Protein AF-A0A6H5I1F2-F1 (afdb_monomer)

Foldseek 3Di:
DDDPVCPVVCCVPDPDVDDDDDDDDDDDDDDPVRCVVVVVDDDDDPVCVPPPDDDDDPDDDPPDDD

Nearest PDB structures (foldseek):
  8rg0-assembly1_Q  TM=9.385E-01  e=8.526E-06  Homo sapiens
  7oyc-assembly1_a2  TM=9.481E-01  e=2.854E-05  Xenopus laevis
  6zn5-assembly1_c  TM=9.421E-01  e=3.860E-05  Homo sapiens
  9g8m-assembly1_Sa  TM=9.180E-01  e=2.854E-05  Homo sapiens
  7qiz-assembly1_DA  TM=9.563E-01  e=6.071E-05  Solanum lycopersicum

Secondary structure (DSSP, 8-state):
---TTHHHHHHHH-SSSS-------------HHHHHHTTSS----TTGGG--SPPP-SS-------

Radius of gyration: 18.16 Å; Cα contacts (8 Å, |Δi|>4): 16; chains: 1; bounding box: 36×22×45 Å

Sequence (66 aa):
MVEAAAVRDITDASVYQSYTLPKLYAKLHYCVSCAIHSKVVRNRSKSDRRIRTPPVRNFPRVSLFI

Structure (mmCIF, N/CA/C/O backbone):
data_AF-A0A6H5I1F2-F1
#
_entry.id   AF-A0A6H5I1F2-F1
#
loop_
_atom_site.group_PDB
_atom_site.id
_atom_site.type_symbol
_atom_site.label_atom_id
_atom_site.label_alt_id
_atom_site.label_comp_id
_atom_site.label_asym_id
_atom_site.label_entity_id
_atom_site.label_seq_id
_atom_site.pdbx_PDB_ins_code
_atom_site.Cartn_x
_atom_site.Cartn_y
_atom_site.Cartn_z
_atom_site.occupancy
_atom_site.B_iso_or_equiv
_atom_site.auth_seq_id
_atom_site.auth_comp_id
_atom_site.auth_asym_id
_atom_site.auth_atom_id
_atom_site.pdbx_PDB_model_num
ATOM 1 N N . MET A 1 1 ? -6.917 -0.372 6.828 1.00 77.62 1 MET A N 1
ATOM 2 C CA . MET A 1 1 ? -7.963 0.206 7.696 1.00 77.62 1 MET A CA 1
ATOM 3 C C . MET A 1 1 ? -7.541 0.216 9.155 1.00 77.62 1 MET A C 1
ATOM 5 O O . MET A 1 1 ? -7.774 1.226 9.787 1.00 77.62 1 MET A O 1
ATOM 9 N N . VAL A 1 2 ? -6.834 -0.798 9.657 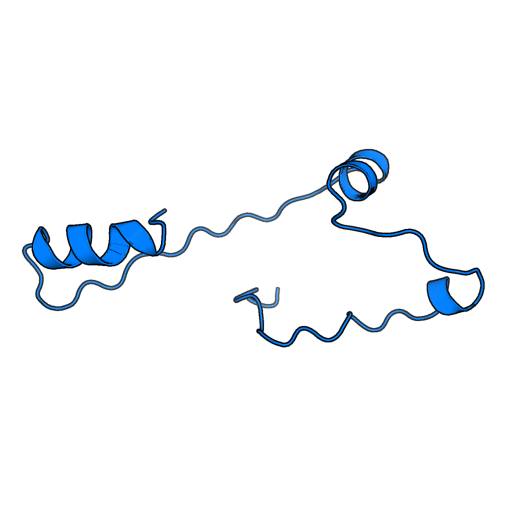1.00 87.12 2 VAL A N 1
ATOM 10 C CA . VAL A 1 2 ? -6.102 -0.717 10.935 1.00 87.12 2 VAL A CA 1
ATOM 11 C C . VAL A 1 2 ? -4.682 -1.236 10.701 1.00 87.12 2 VAL A C 1
ATOM 13 O O 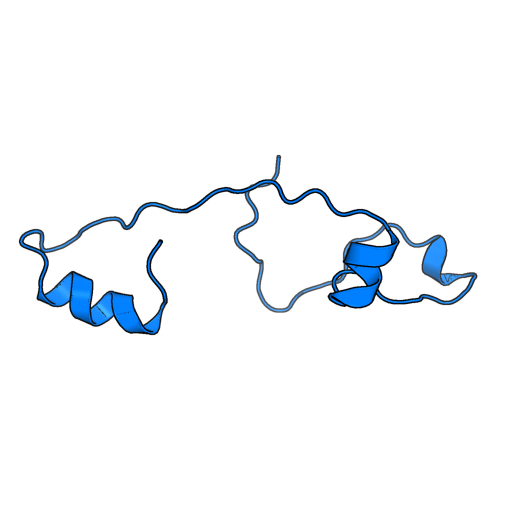. VAL A 1 2 ? -4.511 -2.201 9.952 1.00 87.12 2 VAL A O 1
ATOM 16 N N . GLU A 1 3 ? -3.674 -0.565 11.256 1.00 87.38 3 GLU A N 1
ATOM 17 C CA . GLU A 1 3 ? -2.275 -1.013 11.225 1.00 87.38 3 GLU A CA 1
ATOM 18 C C . GLU A 1 3 ? -2.006 -2.025 12.351 1.00 87.38 3 GLU A C 1
ATOM 20 O O . GLU A 1 3 ? -2.670 -1.981 13.379 1.00 87.38 3 GLU A O 1
ATOM 25 N N . ALA A 1 4 ? -1.025 -2.919 12.192 1.00 87.00 4 ALA A N 1
ATOM 26 C CA . ALA A 1 4 ? -0.752 -3.998 13.145 1.00 87.00 4 ALA A CA 1
ATOM 27 C C . ALA A 1 4 ? -0.528 -3.514 14.591 1.00 87.00 4 ALA A C 1
ATOM 29 O O . ALA A 1 4 ? -0.985 -4.176 15.520 1.00 87.00 4 ALA A O 1
ATOM 30 N N . ALA A 1 5 ? 0.126 -2.363 14.781 1.00 90.00 5 ALA A N 1
ATOM 31 C CA . ALA A 1 5 ? 0.337 -1.781 16.106 1.00 90.00 5 ALA A CA 1
ATOM 32 C C . ALA A 1 5 ? -0.983 -1.356 16.776 1.00 90.00 5 ALA A C 1
ATOM 34 O O . ALA A 1 5 ? -1.199 -1.649 17.946 1.00 90.00 5 ALA A O 1
ATOM 35 N N . ALA A 1 6 ? -1.896 -0.767 16.001 1.00 90.62 6 ALA A N 1
ATOM 36 C CA . ALA A 1 6 ? -3.183 -0.262 16.477 1.00 90.62 6 AL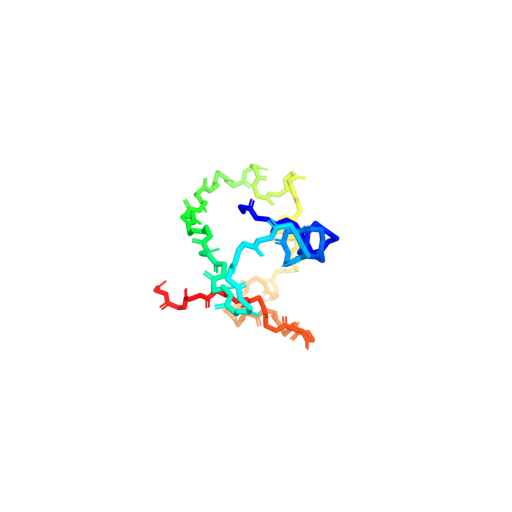A A CA 1
ATOM 37 C C . ALA A 1 6 ? -4.236 -1.362 16.712 1.00 90.62 6 ALA A C 1
ATOM 39 O O . ALA A 1 6 ? -5.334 -1.074 17.179 1.00 90.62 6 ALA A O 1
ATOM 40 N N . VAL A 1 7 ? -3.945 -2.627 16.379 1.00 90.12 7 VAL A N 1
ATOM 41 C CA . VAL A 1 7 ? -4.899 -3.730 16.589 1.00 90.12 7 VAL A CA 1
ATOM 42 C C . VAL A 1 7 ? -5.193 -3.925 18.076 1.00 90.12 7 VAL A C 1
ATOM 44 O O . VAL A 1 7 ? -6.349 -4.137 18.416 1.00 90.12 7 VAL A O 1
ATOM 47 N N . ARG A 1 8 ? -4.178 -3.821 18.945 1.00 89.75 8 ARG A N 1
ATOM 48 C CA . ARG A 1 8 ? -4.332 -4.031 20.396 1.00 89.75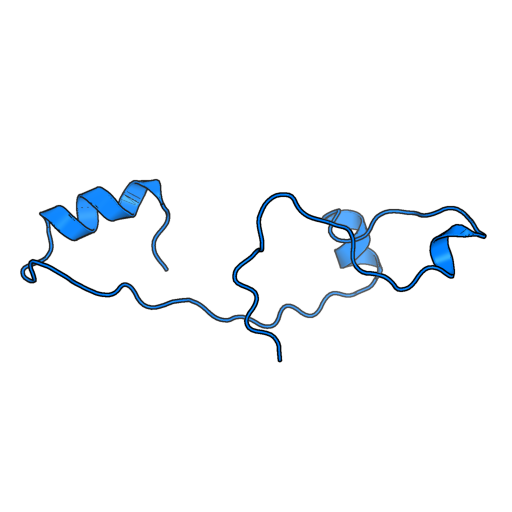 8 ARG A CA 1
ATOM 49 C C . ARG A 1 8 ? -5.193 -2.948 21.041 1.00 89.75 8 ARG A C 1
ATOM 51 O O . ARG A 1 8 ? -6.145 -3.258 21.744 1.00 89.75 8 ARG A O 1
ATOM 58 N N . ASP A 1 9 ? -4.919 -1.691 20.707 1.00 92.31 9 ASP A N 1
ATOM 59 C CA . ASP A 1 9 ? -5.678 -0.557 21.239 1.00 92.31 9 ASP A CA 1
ATOM 60 C C . ASP A 1 9 ? -7.160 -0.649 20.851 1.00 92.31 9 ASP A C 1
ATOM 62 O O . ASP A 1 9 ? -8.050 -0.355 21.646 1.00 92.31 9 ASP A O 1
ATOM 66 N N . ILE A 1 10 ? -7.439 -1.111 19.628 1.00 90.62 10 ILE A N 1
ATOM 67 C CA . ILE A 1 10 ? -8.809 -1.289 19.145 1.00 90.62 10 ILE A CA 1
ATOM 68 C C . ILE A 1 10 ? -9.485 -2.491 19.800 1.00 90.62 10 ILE A C 1
ATOM 70 O O . ILE A 1 10 ? -10.672 -2.396 20.098 1.00 90.62 10 ILE A O 1
ATOM 74 N N . THR A 1 11 ? -8.781 -3.605 20.029 1.00 89.69 11 THR A N 1
ATOM 75 C CA . THR A 1 11 ? -9.379 -4.750 20.732 1.00 89.69 11 THR A CA 1
ATOM 76 C C . THR A 1 11 ? -9.751 -4.387 22.163 1.00 89.69 11 THR A C 1
ATOM 78 O O . THR A 1 11 ? -10.856 -4.717 22.586 1.00 89.69 11 THR A O 1
ATOM 81 N N . ASP A 1 12 ? -8.893 -3.640 22.858 1.00 90.06 12 ASP A N 1
ATOM 82 C CA . ASP A 1 12 ? -9.104 -3.251 24.256 1.00 90.06 12 ASP A CA 1
ATOM 83 C C . ASP A 1 12 ? -10.203 -2.185 24.402 1.00 90.06 12 ASP A C 1
ATOM 85 O O . ASP A 1 12 ? -10.972 -2.208 25.361 1.00 90.06 12 ASP A O 1
ATOM 89 N N . ALA A 1 13 ? -10.316 -1.267 23.435 1.00 91.56 13 ALA A N 1
ATOM 90 C CA . ALA A 1 13 ? -11.353 -0.233 23.420 1.00 91.56 13 ALA A CA 1
ATOM 91 C C . ALA A 1 13 ? -12.698 -0.705 22.833 1.00 91.56 13 ALA A C 1
ATOM 93 O O . ALA A 1 13 ? -13.694 0.020 22.906 1.00 91.56 13 ALA A O 1
ATOM 94 N N . SER A 1 14 ? -12.749 -1.882 22.202 1.00 88.19 14 SER A N 1
ATOM 95 C CA . SER A 1 14 ? -13.973 -2.385 21.580 1.00 88.19 14 SER A CA 1
ATOM 96 C C . SER A 1 14 ? -14.926 -3.004 22.602 1.00 88.19 14 SER A C 1
ATOM 98 O O . SER A 1 14 ? -14.528 -3.726 23.505 1.00 88.19 14 SER A O 1
ATOM 100 N N . VAL A 1 15 ? -16.227 -2.765 22.418 1.00 92.25 15 VAL A N 1
ATOM 101 C CA . VAL A 1 15 ? -17.281 -3.379 23.250 1.00 92.25 15 VAL A CA 1
ATOM 102 C C . VAL A 1 15 ? -17.393 -4.893 22.997 1.00 92.25 15 VAL A C 1
ATOM 104 O O . VAL A 1 15 ? -17.888 -5.639 23.839 1.00 92.25 15 VAL A O 1
ATOM 107 N N . TYR A 1 16 ? -16.940 -5.365 21.832 1.00 89.88 16 TYR A N 1
ATOM 108 C CA . TYR A 1 16 ? -17.025 -6.766 21.429 1.00 89.88 16 TYR A CA 1
ATOM 109 C C . TYR A 1 16 ? -15.740 -7.527 21.773 1.00 89.88 16 TYR A C 1
ATOM 111 O O . TYR A 1 16 ? -14.678 -7.205 21.256 1.00 89.88 16 TYR A O 1
ATOM 119 N N . GLN A 1 17 ? -15.856 -8.628 22.523 1.00 83.00 17 GLN A N 1
ATOM 120 C CA . GLN A 1 17 ? -14.713 -9.476 22.903 1.00 83.00 17 GLN A CA 1
ATOM 121 C C . GLN A 1 17 ? -13.947 -10.071 21.703 1.00 83.00 17 GLN A C 1
ATOM 123 O O . GLN A 1 17 ? -12.759 -10.370 21.797 1.00 83.00 17 GLN A O 1
ATOM 128 N N . SER A 1 18 ? -14.623 -10.278 20.568 1.00 83.81 18 SER A N 1
ATOM 129 C CA . SER A 1 18 ? -13.996 -10.731 19.323 1.00 83.81 18 SER A CA 1
ATOM 130 C C . SER A 1 18 ? -14.614 -10.013 18.127 1.00 83.81 18 SER A C 1
ATOM 132 O O . SER A 1 18 ? -15.698 -10.353 17.659 1.00 83.81 18 SER A O 1
ATOM 134 N N . TYR A 1 19 ? -13.925 -8.983 17.637 1.00 87.25 19 TYR A N 1
ATOM 135 C CA . TYR A 1 19 ? -14.343 -8.235 16.456 1.00 87.25 19 TYR A CA 1
ATOM 136 C C . TYR A 1 19 ? -13.447 -8.562 15.260 1.00 87.25 19 TYR A C 1
ATOM 138 O O . TYR A 1 19 ? -12.231 -8.362 15.290 1.00 87.25 19 TYR A O 1
ATOM 146 N N . THR A 1 20 ? -14.042 -9.057 14.173 1.00 86.88 20 THR A N 1
ATOM 147 C CA . THR A 1 20 ? -13.307 -9.290 12.928 1.00 86.88 20 THR A CA 1
ATOM 148 C C . THR A 1 20 ? -13.072 -7.965 12.217 1.00 86.88 20 THR A C 1
ATOM 150 O O . THR A 1 20 ? -14.000 -7.379 11.657 1.00 86.88 20 THR A O 1
ATOM 153 N N . LEU A 1 21 ? -11.822 -7.501 12.203 1.00 86.50 21 LEU A N 1
ATOM 154 C CA . LEU A 1 21 ? -11.463 -6.280 11.490 1.00 86.50 21 LEU A CA 1
ATOM 155 C C . LEU A 1 21 ? -11.678 -6.458 9.976 1.00 86.50 21 LEU A C 1
ATOM 157 O O . LEU A 1 21 ? -11.172 -7.430 9.397 1.00 86.50 21 LEU A O 1
ATOM 161 N N . PRO A 1 22 ? -12.387 -5.528 9.308 1.00 88.88 22 PRO A N 1
ATOM 162 C CA . PRO A 1 22 ? -12.539 -5.596 7.865 1.00 88.88 22 PRO A CA 1
ATOM 163 C C . PRO A 1 22 ? -11.178 -5.436 7.161 1.00 88.88 22 PRO A C 1
ATOM 165 O O . PRO A 1 22 ? -10.190 -4.953 7.727 1.00 88.88 22 PRO A O 1
ATOM 168 N N . LYS A 1 23 ? -11.102 -5.865 5.897 1.00 86.75 23 LYS A N 1
ATOM 169 C CA . LYS A 1 23 ? -9.904 -5.729 5.053 1.00 86.75 23 LYS A CA 1
ATOM 170 C C . LYS A 1 23 ? -10.140 -4.675 3.981 1.00 86.75 23 LYS A C 1
ATOM 172 O O . LYS A 1 23 ? -11.227 -4.578 3.423 1.00 86.75 23 LYS A O 1
ATOM 177 N N . LEU A 1 24 ? -9.102 -3.894 3.680 1.00 86.88 24 LEU A N 1
ATOM 178 C CA . LEU A 1 24 ? -9.137 -2.932 2.581 1.00 86.88 24 LEU A CA 1
ATOM 179 C C . LEU A 1 24 ? -8.634 -3.612 1.309 1.00 86.88 24 LEU A C 1
ATOM 181 O O . LEU A 1 24 ? -7.487 -4.056 1.257 1.00 86.88 24 LEU A O 1
ATOM 185 N N . TYR A 1 25 ? -9.491 -3.668 0.295 1.00 89.62 25 TYR A N 1
ATOM 186 C CA . TYR A 1 25 ? -9.159 -4.195 -1.022 1.00 89.62 25 TYR A CA 1
ATOM 187 C C . TYR A 1 25 ? -9.036 -3.041 -2.010 1.00 89.62 25 TYR A C 1
ATOM 189 O O . TYR A 1 25 ? -9.987 -2.298 -2.226 1.00 89.62 25 TYR A O 1
ATOM 197 N N . ALA A 1 26 ? -7.857 -2.892 -2.609 1.00 89.06 26 ALA A N 1
ATOM 198 C CA . ALA A 1 26 ? -7.600 -1.893 -3.637 1.00 89.06 26 ALA A CA 1
ATOM 199 C C . ALA A 1 26 ? -6.809 -2.531 -4.780 1.00 89.06 26 ALA A C 1
ATOM 201 O O . ALA A 1 26 ? -5.756 -3.134 -4.555 1.00 89.06 26 ALA A O 1
ATOM 202 N N . LYS A 1 27 ? -7.307 -2.390 -6.013 1.00 90.50 27 LYS A N 1
ATOM 203 C CA . LYS A 1 27 ? -6.582 -2.801 -7.218 1.00 90.50 27 LYS A CA 1
ATOM 204 C C . LYS A 1 27 ? -5.732 -1.626 -7.697 1.00 90.50 27 LYS A C 1
ATOM 206 O O . LYS A 1 27 ? -6.249 -0.655 -8.238 1.00 90.50 27 LYS A O 1
ATOM 211 N N . LEU A 1 28 ? -4.428 -1.706 -7.454 1.00 90.56 28 LEU A N 1
ATOM 212 C CA . LEU A 1 28 ? -3.484 -0.652 -7.819 1.00 90.56 28 LEU A CA 1
ATOM 213 C C . LEU A 1 28 ? -2.979 -0.884 -9.247 1.00 90.56 28 LEU A C 1
ATOM 215 O O . LEU A 1 28 ? -2.268 -1.854 -9.510 1.00 90.56 28 LEU A O 1
ATOM 219 N N . HIS A 1 29 ? -3.346 0.016 -10.159 1.00 93.50 29 HIS A N 1
ATOM 220 C CA . HIS A 1 29 ? -2.819 0.054 -11.520 1.00 93.50 29 HIS A CA 1
ATOM 221 C C . HIS A 1 29 ? -1.702 1.092 -11.607 1.00 93.50 29 HIS A C 1
ATOM 223 O O . HIS A 1 29 ? -1.896 2.255 -11.261 1.00 93.50 29 HIS A O 1
ATOM 229 N N . TYR A 1 30 ? -0.530 0.670 -12.078 1.00 94.25 30 TYR A N 1
ATOM 230 C CA . TYR A 1 30 ? 0.637 1.534 -12.213 1.00 94.25 30 TYR A CA 1
ATOM 231 C C . TYR A 1 30 ? 1.038 1.690 -13.672 1.00 94.25 30 TYR A C 1
ATOM 233 O O . TYR A 1 30 ? 1.038 0.729 -14.441 1.00 94.25 30 TYR A O 1
ATOM 241 N N . CYS A 1 31 ? 1.471 2.898 -14.019 1.00 96.31 31 CYS A N 1
ATOM 242 C CA . CYS A 1 31 ? 2.246 3.128 -15.225 1.00 96.31 31 CYS A CA 1
ATOM 243 C C . CYS A 1 31 ? 3.640 2.467 -15.109 1.00 96.31 31 CYS A C 1
ATOM 245 O O . CYS A 1 31 ? 4.127 2.226 -13.999 1.00 96.31 31 CYS A O 1
ATOM 247 N N . VAL A 1 32 ? 4.316 2.186 -16.232 1.00 93.94 32 VAL A N 1
ATOM 248 C CA . VAL A 1 32 ? 5.630 1.502 -16.215 1.00 93.94 32 VAL A CA 1
ATOM 249 C C . VAL A 1 32 ? 6.671 2.296 -15.415 1.00 93.94 32 VAL A C 1
ATOM 251 O O . VAL A 1 32 ? 7.385 1.720 -14.595 1.00 93.94 32 VAL A O 1
ATOM 254 N N . SER A 1 33 ? 6.722 3.620 -15.586 1.00 96.62 33 SER A N 1
ATOM 255 C CA . SER A 1 33 ? 7.639 4.491 -14.836 1.00 96.62 33 SER A CA 1
ATOM 256 C C . SER A 1 33 ? 7.322 4.506 -13.337 1.00 96.62 33 SER A C 1
ATOM 258 O O . SER A 1 33 ? 8.228 4.364 -12.517 1.00 96.62 33 SER A O 1
ATOM 260 N N . CYS A 1 34 ? 6.039 4.569 -12.972 1.00 95.38 34 CYS A N 1
ATOM 261 C CA . CYS A 1 34 ? 5.545 4.529 -11.596 1.00 95.38 34 CYS A CA 1
ATOM 262 C C . CYS A 1 34 ? 5.993 3.249 -10.863 1.00 95.38 34 CYS A C 1
ATOM 264 O O . CYS A 1 34 ? 6.455 3.292 -9.719 1.00 95.38 34 CYS A O 1
ATOM 266 N N . ALA A 1 35 ? 5.875 2.099 -11.535 1.00 95.75 35 ALA A N 1
ATOM 267 C CA . ALA A 1 35 ? 6.213 0.792 -10.973 1.00 95.75 35 ALA A CA 1
ATOM 268 C C . ALA A 1 35 ? 7.724 0.611 -10.751 1.00 95.75 35 ALA A C 1
ATOM 270 O O . ALA A 1 35 ? 8.132 -0.050 -9.792 1.00 95.75 35 ALA A O 1
ATOM 271 N N . ILE A 1 36 ? 8.555 1.204 -11.615 1.00 95.69 36 ILE A N 1
ATOM 272 C CA . ILE A 1 36 ? 10.017 1.187 -11.472 1.00 95.69 36 ILE A CA 1
ATOM 273 C C . ILE A 1 36 ? 10.450 2.158 -10.368 1.00 95.69 36 ILE A C 1
ATOM 275 O O . ILE A 1 36 ? 11.244 1.786 -9.505 1.00 95.69 36 ILE A O 1
ATOM 279 N N . HIS A 1 37 ? 9.890 3.372 -10.342 1.00 95.69 37 HIS A N 1
ATOM 280 C CA . HIS A 1 37 ? 10.221 4.397 -9.348 1.00 95.69 37 HIS A CA 1
ATOM 281 C C . HIS A 1 37 ? 9.912 3.943 -7.910 1.00 95.69 37 HIS A C 1
ATOM 283 O O . HIS A 1 37 ? 10.758 4.047 -7.024 1.00 95.69 37 HIS A O 1
ATOM 289 N N . SER A 1 38 ? 8.738 3.345 -7.693 1.00 95.50 38 SER A N 1
ATOM 290 C CA . SER A 1 38 ? 8.319 2.789 -6.394 1.00 95.50 38 SER A CA 1
ATOM 291 C C . SER A 1 38 ? 8.961 1.436 -6.050 1.00 95.50 38 SER A C 1
ATOM 293 O O . SER A 1 38 ? 8.659 0.854 -5.008 1.00 95.50 38 SER A O 1
ATOM 295 N N . LYS A 1 39 ? 9.855 0.919 -6.908 1.00 92.31 39 LYS A N 1
ATOM 296 C CA . LYS A 1 39 ? 10.561 -0.366 -6.739 1.00 92.31 39 LYS A CA 1
ATOM 297 C C . LYS A 1 39 ? 9.627 -1.581 -6.643 1.00 92.31 39 LYS A C 1
ATOM 299 O O . LYS A 1 39 ? 10.020 -2.620 -6.105 1.00 92.31 39 LYS A O 1
ATOM 304 N N . VAL A 1 40 ? 8.413 -1.477 -7.187 1.00 91.62 40 VAL A N 1
ATOM 305 C CA . VAL A 1 40 ? 7.481 -2.607 -7.325 1.00 91.62 40 VAL A CA 1
ATOM 306 C C . VAL A 1 40 ? 8.021 -3.608 -8.348 1.00 91.62 40 VAL A C 1
ATOM 308 O O . VAL A 1 40 ? 7.988 -4.815 -8.108 1.00 91.62 40 VAL A O 1
ATOM 311 N N . VAL A 1 41 ? 8.577 -3.109 -9.456 1.00 92.38 41 VAL A N 1
ATOM 312 C CA . VAL A 1 41 ? 9.285 -3.896 -10.478 1.00 92.38 41 VAL A CA 1
ATOM 313 C C . VAL A 1 41 ? 10.763 -3.503 -10.487 1.00 92.38 41 VAL A C 1
ATOM 315 O O . VAL A 1 41 ? 11.110 -2.343 -10.277 1.00 92.38 41 VAL A O 1
ATOM 318 N N . ARG A 1 42 ? 11.649 -4.473 -10.736 1.00 91.31 42 ARG A N 1
ATOM 319 C CA . ARG A 1 42 ? 13.105 -4.274 -10.832 1.00 91.31 42 ARG A CA 1
ATOM 320 C C . ARG A 1 42 ? 13.602 -4.643 -12.228 1.00 91.31 42 ARG A C 1
ATOM 322 O O . ARG A 1 42 ? 13.014 -5.506 -12.883 1.00 91.31 42 ARG A O 1
ATOM 329 N N . ASN A 1 43 ? 14.688 -4.012 -12.676 1.00 91.25 43 ASN A N 1
ATOM 330 C CA . ASN A 1 43 ? 15.330 -4.385 -13.936 1.00 91.25 43 ASN A CA 1
ATOM 331 C C . ASN A 1 43 ? 15.882 -5.819 -13.844 1.00 91.25 43 ASN A C 1
ATOM 333 O O . ASN A 1 43 ? 16.490 -6.190 -12.843 1.00 91.25 43 ASN A O 1
ATOM 337 N N . ARG A 1 44 ? 15.662 -6.610 -14.896 1.00 92.81 44 ARG A N 1
ATOM 338 C CA . ARG A 1 44 ? 16.120 -8.000 -15.033 1.00 92.81 44 ARG A CA 1
ATOM 339 C C . ARG A 1 44 ? 16.988 -8.138 -16.281 1.00 92.81 44 ARG A C 1
ATOM 341 O O . ARG A 1 44 ? 16.789 -7.388 -17.246 1.00 92.81 44 ARG A O 1
ATOM 348 N N . SER A 1 45 ? 17.906 -9.104 -16.272 1.00 94.62 45 SER A N 1
ATOM 349 C CA . SER A 1 45 ? 18.761 -9.429 -17.420 1.00 94.62 45 SER A CA 1
ATOM 350 C C . SER A 1 45 ? 17.931 -9.860 -18.646 1.00 94.62 45 SER A C 1
ATOM 352 O O . SER A 1 45 ? 16.738 -10.159 -18.539 1.00 94.62 45 SER A O 1
ATOM 354 N N . LYS A 1 46 ? 18.540 -9.888 -19.841 1.00 94.56 46 LYS A N 1
ATOM 355 C CA . LYS A 1 46 ? 17.829 -10.240 -21.086 1.00 94.56 46 LYS A CA 1
ATOM 356 C C . LYS A 1 46 ? 17.222 -11.649 -21.036 1.00 94.56 46 LYS A C 1
ATOM 358 O O . LYS A 1 46 ? 16.100 -11.823 -21.511 1.00 94.56 46 LYS A O 1
ATOM 363 N N . SER A 1 47 ? 17.930 -12.624 -20.460 1.00 94.56 47 SER A N 1
ATOM 364 C CA . SER A 1 47 ? 17.427 -13.989 -20.253 1.00 94.56 47 SER A CA 1
ATOM 365 C C . SER A 1 47 ? 16.276 -14.007 -19.248 1.00 94.56 47 SER A C 1
ATOM 367 O O . SER A 1 47 ? 15.212 -14.552 -19.537 1.00 94.56 47 SER A O 1
ATOM 369 N N . ASP A 1 48 ? 16.434 -13.320 -18.117 1.00 92.81 48 ASP A N 1
ATOM 370 C CA . ASP A 1 48 ? 15.495 -13.417 -16.991 1.00 92.81 4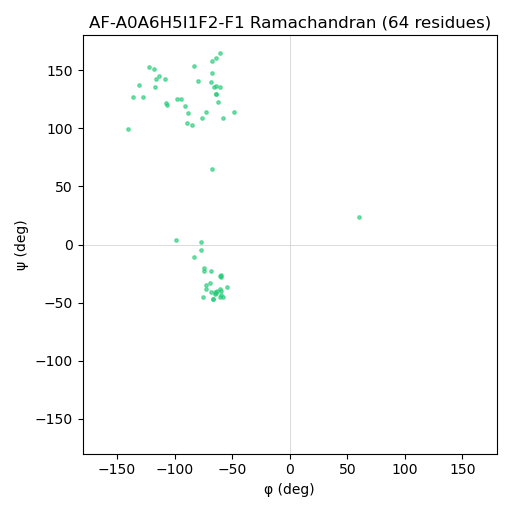8 ASP A CA 1
ATOM 371 C C . ASP A 1 48 ? 14.179 -12.678 -17.245 1.00 92.81 48 ASP A C 1
ATOM 373 O O . ASP A 1 48 ? 13.157 -12.986 -16.634 1.00 92.81 48 ASP A O 1
ATOM 377 N N . ARG A 1 49 ? 14.154 -11.725 -18.186 1.00 91.69 49 ARG A N 1
ATOM 378 C CA . ARG A 1 49 ? 12.910 -11.079 -18.645 1.00 91.69 49 ARG A CA 1
ATOM 379 C C . ARG A 1 49 ? 11.917 -12.075 -19.247 1.00 91.69 49 ARG A C 1
ATOM 381 O O . ARG A 1 49 ? 10.717 -11.811 -19.197 1.00 91.69 49 ARG A O 1
ATOM 388 N N . ARG A 1 50 ? 12.393 -13.199 -19.801 1.00 92.88 50 ARG A N 1
ATOM 389 C CA . ARG A 1 50 ? 11.533 -14.260 -20.357 1.00 92.88 50 ARG A CA 1
ATOM 390 C C . ARG A 1 50 ? 10.858 -15.096 -19.270 1.00 92.88 50 ARG A C 1
ATOM 392 O O . ARG A 1 50 ? 9.808 -15.676 -19.529 1.00 92.88 50 ARG A O 1
ATOM 399 N N . ILE A 1 51 ? 11.421 -15.127 -18.063 1.00 92.81 51 ILE A N 1
ATOM 400 C CA . ILE A 1 51 ? 10.868 -15.865 -16.929 1.00 92.81 51 ILE A CA 1
ATOM 401 C C . ILE A 1 51 ? 9.627 -15.116 -16.423 1.00 92.81 51 ILE A C 1
ATOM 403 O O . ILE A 1 51 ? 9.717 -13.981 -15.944 1.00 92.81 51 ILE A O 1
ATOM 407 N N . ARG A 1 52 ? 8.452 -15.739 -16.559 1.00 90.75 52 ARG A N 1
ATOM 408 C CA . ARG A 1 52 ? 7.150 -15.181 -16.138 1.00 90.75 52 ARG A CA 1
ATOM 409 C C . ARG A 1 52 ? 6.669 -15.708 -14.785 1.00 90.75 52 ARG A C 1
ATOM 411 O O . ARG A 1 52 ? 5.565 -15.377 -14.368 1.00 90.75 52 ARG A O 1
ATOM 418 N N . THR A 1 53 ? 7.473 -16.527 -14.109 1.00 90.88 53 THR A N 1
ATOM 419 C CA . THR A 1 53 ? 7.133 -17.035 -12.779 1.00 90.88 53 THR A CA 1
ATOM 420 C C . THR A 1 53 ? 7.155 -15.896 -11.751 1.00 90.88 53 THR A C 1
ATOM 422 O O . THR A 1 53 ? 8.016 -15.009 -11.827 1.00 90.88 53 THR A O 1
ATOM 425 N N . PRO A 1 54 ? 6.203 -15.865 -10.800 1.00 87.75 54 PRO A N 1
ATOM 426 C CA . PRO A 1 54 ? 6.222 -14.878 -9.733 1.00 87.75 54 PRO A CA 1
ATOM 427 C C . PRO A 1 54 ? 7.423 -15.126 -8.805 1.00 87.75 54 PRO A C 1
ATOM 429 O O . PRO A 1 54 ? 7.821 -16.275 -8.603 1.00 87.75 54 PRO A O 1
ATOM 432 N N . PRO A 1 55 ? 8.009 -14.073 -8.210 1.00 85.38 55 PRO A N 1
ATOM 433 C CA . PRO A 1 55 ? 9.084 -14.243 -7.244 1.00 85.38 55 PRO A CA 1
ATOM 434 C C . PRO A 1 55 ? 8.566 -14.944 -5.981 1.00 85.38 55 PRO A C 1
ATOM 436 O O . PRO A 1 55 ? 7.520 -14.564 -5.446 1.00 85.38 55 PRO A O 1
ATOM 439 N N . VAL A 1 56 ? 9.323 -15.924 -5.479 1.00 85.12 56 VAL A N 1
ATOM 440 C CA . VAL A 1 56 ? 9.033 -16.588 -4.201 1.00 85.12 56 VAL A CA 1
ATOM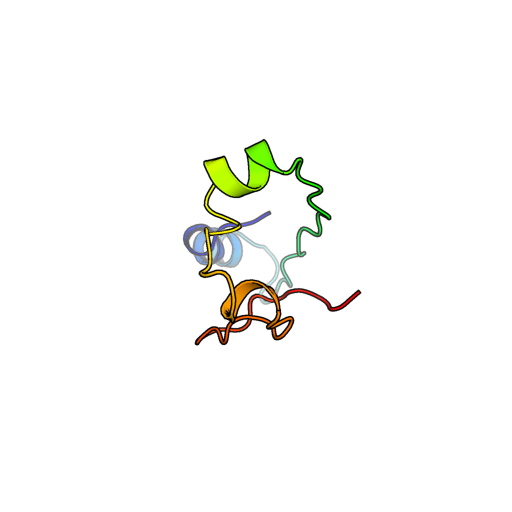 441 C C . VAL A 1 56 ? 9.156 -15.560 -3.076 1.00 85.12 56 VAL A C 1
ATOM 443 O O . VAL A 1 56 ? 10.137 -14.820 -2.996 1.00 85.12 56 VAL A O 1
ATOM 446 N N . ARG A 1 57 ? 8.141 -15.487 -2.216 1.00 80.81 57 ARG A N 1
ATOM 447 C CA . ARG A 1 57 ? 8.142 -14.647 -1.015 1.00 80.81 57 ARG A CA 1
ATOM 448 C C . ARG A 1 57 ? 8.049 -15.557 0.199 1.00 80.81 57 ARG A C 1
ATOM 450 O O . ARG A 1 57 ? 7.206 -16.445 0.210 1.00 80.81 57 ARG A O 1
ATOM 457 N N . ASN A 1 58 ? 8.859 -15.299 1.225 1.00 82.50 58 ASN A N 1
ATOM 458 C CA . ASN A 1 58 ? 8.818 -16.047 2.489 1.00 82.50 58 ASN A CA 1
ATOM 459 C C . ASN A 1 58 ? 7.452 -15.960 3.185 1.00 82.50 58 ASN A C 1
ATOM 461 O O . ASN A 1 58 ? 7.080 -16.872 3.913 1.00 82.50 58 ASN A O 1
ATOM 465 N N . PHE A 1 59 ? 6.702 -14.884 2.930 1.00 77.06 59 PHE A N 1
ATOM 466 C CA . PHE A 1 59 ? 5.355 -14.693 3.447 1.00 77.06 59 PHE A CA 1
ATOM 467 C C . PHE A 1 59 ? 4.4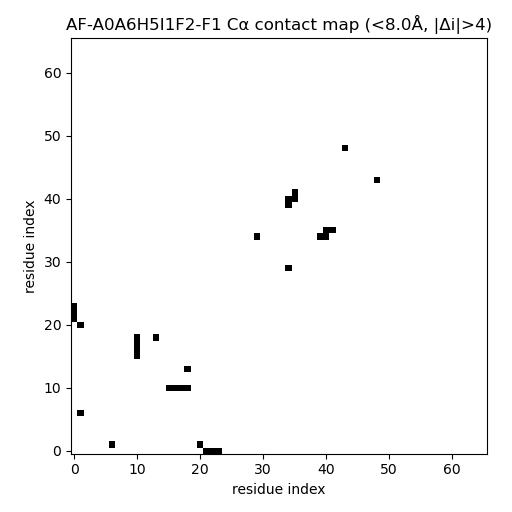00 -14.379 2.294 1.00 77.06 59 PHE A C 1
ATOM 469 O O . PHE A 1 59 ? 4.665 -13.442 1.522 1.00 77.06 59 PHE A O 1
ATOM 476 N N . PRO A 1 60 ? 3.286 -15.118 2.155 1.00 67.38 60 PRO A N 1
ATOM 477 C CA . PRO A 1 60 ? 2.253 -14.738 1.213 1.00 67.38 60 PRO A CA 1
ATOM 478 C C . PRO A 1 60 ? 1.712 -13.376 1.649 1.00 67.38 60 PRO A C 1
ATOM 480 O O . PRO A 1 60 ? 1.225 -13.208 2.767 1.00 67.38 60 PRO A O 1
ATOM 483 N N . ARG A 1 61 ? 1.779 -12.373 0.763 1.00 66.38 61 ARG A N 1
ATOM 484 C CA . ARG A 1 61 ? 0.857 -11.246 0.922 1.00 66.38 61 ARG A CA 1
ATOM 485 C C . ARG A 1 61 ? -0.529 -11.856 0.803 1.00 66.38 61 ARG A C 1
ATOM 487 O O . ARG A 1 61 ? -0.731 -12.685 -0.079 1.00 66.38 61 ARG A O 1
ATOM 494 N N . VAL A 1 62 ? -1.454 -11.471 1.676 1.00 56.59 62 VAL A N 1
ATOM 495 C CA . VAL A 1 62 ? -2.873 -11.824 1.557 1.00 56.59 62 VAL A CA 1
ATOM 496 C C . VAL A 1 62 ? -3.435 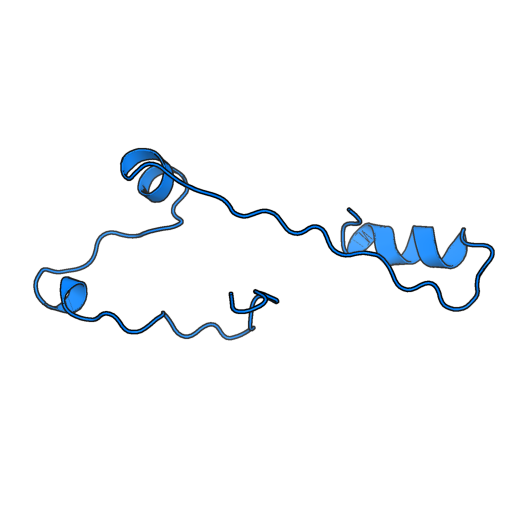-11.107 0.319 1.00 56.59 62 VAL A C 1
ATOM 498 O O . VAL A 1 62 ? -4.223 -10.175 0.414 1.00 56.59 62 VAL A O 1
ATOM 501 N N . SER A 1 63 ? -2.941 -11.460 -0.863 1.00 50.81 63 SER A N 1
ATOM 502 C CA . SER A 1 63 ? -3.526 -11.129 -2.144 1.00 50.81 63 SER A CA 1
ATOM 503 C C . SER A 1 63 ? -4.563 -12.205 -2.381 1.00 50.81 63 SER A C 1
ATOM 505 O O . SER A 1 63 ? -4.215 -13.340 -2.707 1.00 50.81 63 SER A O 1
ATOM 507 N N . LEU A 1 64 ? -5.829 -11.839 -2.169 1.00 44.53 64 LEU A N 1
ATOM 508 C CA . LEU A 1 64 ? -6.928 -12.527 -2.824 1.00 44.53 64 LEU A CA 1
ATOM 509 C C . LEU A 1 64 ? -6.549 -12.624 -4.306 1.00 44.53 64 LEU A C 1
ATOM 511 O O . LEU A 1 64 ? -6.381 -11.599 -4.967 1.00 44.53 64 LEU A O 1
ATOM 515 N N . PHE A 1 65 ? -6.326 -13.848 -4.776 1.00 34.19 65 PHE A N 1
ATOM 516 C CA . PHE A 1 65 ? -6.302 -14.153 -6.195 1.00 34.19 65 PHE A CA 1
ATOM 517 C C . PHE A 1 65 ? -7.659 -13.727 -6.765 1.00 34.19 65 PHE A C 1
ATOM 519 O O . PHE A 1 65 ? -8.680 -14.336 -6.453 1.00 34.19 65 PHE A O 1
ATOM 526 N N . ILE A 1 66 ? -7.648 -12.654 -7.549 1.00 38.25 66 ILE A N 1
ATOM 527 C CA . ILE A 1 66 ? -8.525 -12.449 -8.702 1.00 38.25 66 ILE A CA 1
ATOM 528 C C . ILE A 1 66 ? -7.589 -12.226 -9.879 1.00 38.25 66 ILE A C 1
A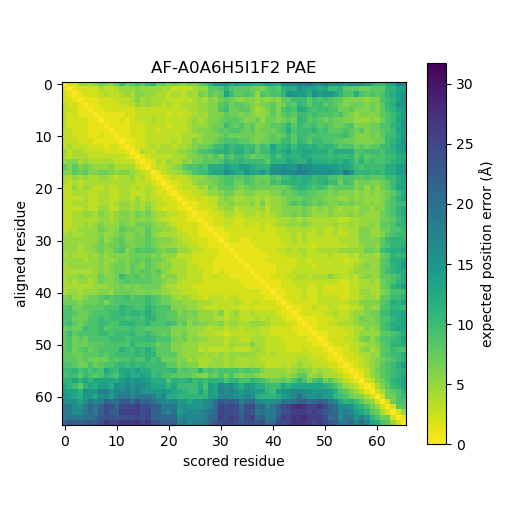TOM 530 O O . ILE A 1 66 ? -6.704 -11.345 -9.747 1.00 38.25 66 ILE A O 1
#

Solvent-accessible surface area (backbone atoms only — not comparable to full-atom values): 4802 Å² total; per-residue (Å²): 125,75,56,84,80,54,49,59,62,48,53,72,73,42,92,50,98,79,72,84,78,78,82,80,84,78,90,85,85,70,55,75,68,56,30,45,74,73,60,77,45,76,93,66,56,84,73,56,64,71,59,82,74,79,82,91,60,101,62,81,70,92,66,78,88,124

Mean predicted aligned error: 7.16 Å

InterPro domains:
  IPR000892 Small ribosomal subunit protein eS26 [PF01283] (1-60)
  IPR000892 Small ribosomal subunit protein eS26 [PTHR12538] (1-59)
  IPR038551 Ribosomal protein eS26 superfamily [G3DSA:3.30.1740.20] (1-63)
  IPR047864 Ribosomal protein eS26, conserved site [PS00733] (30-37)

pLDDT: mean 85.92, std 13.24, range [34.19, 96.62]

Organism: NCBI:txid86971